Protein AF-A0A1A8UD82-F1 (afdb_monomer_lite)

Radius of gyration: 31.75 Å; chains: 1; bounding box: 44×39×103 Å

Secondary structure (DSSP, 8-state):
--PPP--TT-HHHHHHHHHHHHH-HHHHS--GGGS-----TT-HHHHH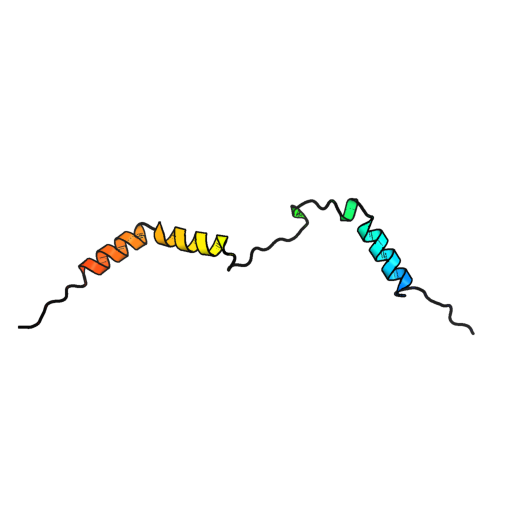HHHHHHHT-HHHHHHHHHHHHH---PPP-

Foldseek 3Di:
DDDDDDCVPPPVVVVVVVVVCVVDPVNVPDDPVVDDDDDPCPPPVNVVVVVVCCVPDVVVVVVVVVVVVVPDDDDDD

InterPro domains:
  IPR000900 Nebulin repeat [PF00880] (42-69)
  IPR000900 Nebulin repeat [PS51216] (36-70)
  IPR000900 Nebulin repeat [SM00227] (4-34)
  IPR000900 Nebulin repeat [SM00227] (37-67)
  IPR055297 Nebulin/Nebulette [PTHR11039] (1-43)

Structure (mmCIF, N/CA/C/O backbone):
data_AF-A0A1A8UD82-F1
#
_entry.id   AF-A0A1A8UD82-F1
#
loop_
_atom_site.group_PDB
_atom_site.id
_atom_site.type_symbol
_atom_site.label_atom_id
_atom_site.label_alt_id
_atom_site.label_comp_id
_atom_site.label_asym_id
_atom_site.label_entity_id
_atom_site.label_seq_id
_atom_site.pdbx_PDB_ins_code
_atom_site.Cartn_x
_atom_site.Cartn_y
_atom_site.Cartn_z
_atom_site.occupancy
_atom_site.B_iso_or_equiv
_atom_site.auth_seq_id
_atom_site.auth_comp_id
_atom_site.auth_asym_id
_atom_site.auth_atom_id
_atom_site.pdbx_PDB_model_num
ATOM 1 N N . GLN A 1 1 ? 10.052 -11.323 -57.959 1.00 50.12 1 GLN A N 1
ATOM 2 C CA . GLN A 1 1 ? 9.301 -10.580 -56.924 1.00 50.12 1 GLN A CA 1
ATOM 3 C C . GLN A 1 1 ? 10.009 -10.806 -55.598 1.00 50.12 1 GLN A C 1
ATOM 5 O O . GLN A 1 1 ? 10.092 -11.949 -55.176 1.00 50.12 1 GLN A O 1
ATOM 10 N N . GLY A 1 2 ? 10.611 -9.771 -55.008 1.00 61.84 2 GLY A N 1
ATOM 11 C CA . GLY A 1 2 ? 11.292 -9.877 -53.715 1.00 61.84 2 GLY A CA 1
ATOM 12 C C . GLY A 1 2 ? 10.505 -9.109 -52.663 1.00 61.84 2 GLY A C 1
ATOM 13 O O . GLY A 1 2 ? 10.331 -7.902 -52.804 1.00 61.84 2 GLY A O 1
ATOM 14 N N . LEU A 1 3 ? 10.000 -9.804 -51.646 1.00 63.81 3 LEU A N 1
ATOM 15 C CA . LEU A 1 3 ? 9.441 -9.166 -50.457 1.00 63.81 3 LEU A CA 1
ATOM 16 C C . LEU A 1 3 ? 10.602 -8.553 -49.664 1.00 63.81 3 LEU A C 1
ATOM 18 O O . LEU A 1 3 ? 11.545 -9.254 -49.301 1.00 63.81 3 LEU A O 1
ATOM 22 N N . GLY A 1 4 ? 10.556 -7.235 -49.465 1.00 74.06 4 GLY A N 1
ATOM 23 C CA . GLY A 1 4 ? 11.577 -6.497 -48.728 1.00 74.06 4 GLY A CA 1
ATOM 24 C C . GLY A 1 4 ? 11.639 -6.948 -47.272 1.00 74.06 4 GLY A C 1
ATOM 25 O O . GLY A 1 4 ? 10.612 -7.195 -46.644 1.00 74.06 4 GLY A O 1
ATOM 26 N N . TRP A 1 5 ? 12.852 -7.064 -46.738 1.00 77.56 5 TRP A N 1
ATOM 27 C CA . TRP A 1 5 ? 13.058 -7.344 -45.324 1.00 77.56 5 TRP A CA 1
ATOM 28 C C . TRP A 1 5 ? 12.447 -6.224 -44.474 1.00 77.56 5 TRP A C 1
ATOM 30 O O . TRP A 1 5 ? 12.724 -5.045 -44.707 1.00 77.56 5 TRP A O 1
ATOM 40 N N . VAL A 1 6 ? 11.616 -6.590 -43.494 1.00 74.88 6 VAL A N 1
ATOM 41 C CA . VAL A 1 6 ? 10.971 -5.637 -42.585 1.00 74.88 6 VAL A CA 1
ATOM 42 C C . VAL A 1 6 ? 11.544 -5.831 -41.175 1.00 74.88 6 VAL A C 1
ATOM 44 O O . VAL A 1 6 ? 11.245 -6.834 -40.534 1.00 74.88 6 VAL A O 1
ATOM 47 N N . PRO A 1 7 ? 12.341 -4.880 -40.657 1.00 75.25 7 PRO A N 1
ATOM 48 C CA . PRO A 1 7 ? 12.993 -4.987 -39.345 1.00 75.25 7 PRO A CA 1
ATOM 49 C C . PRO A 1 7 ? 12.051 -4.832 -38.143 1.00 75.25 7 PRO A C 1
ATOM 51 O O . PRO A 1 7 ? 12.499 -4.918 -36.995 1.00 75.25 7 PRO A O 1
ATOM 54 N N . ILE A 1 8 ? 10.774 -4.519 -38.377 1.00 80.44 8 ILE A N 1
ATOM 55 C CA . ILE A 1 8 ? 9.813 -4.198 -37.321 1.00 80.44 8 ILE A CA 1
ATOM 56 C C . ILE A 1 8 ? 9.621 -5.423 -36.409 1.00 80.44 8 ILE A C 1
ATOM 58 O O . ILE A 1 8 ? 9.262 -6.500 -36.871 1.00 80.44 8 ILE A O 1
ATOM 62 N N . GLY A 1 9 ? 9.910 -5.272 -35.115 1.00 78.06 9 GLY A N 1
ATOM 63 C CA . GLY A 1 9 ? 9.824 -6.371 -34.141 1.00 78.06 9 GLY A CA 1
ATOM 64 C C . GLY A 1 9 ? 10.983 -7.375 -34.191 1.00 78.06 9 GLY A C 1
ATOM 65 O O . GLY A 1 9 ? 10.900 -8.438 -33.583 1.00 78.06 9 GLY A O 1
ATOM 66 N N . SER A 1 10 ? 12.070 -7.069 -34.909 1.00 87.88 10 SER A N 1
ATOM 67 C CA . SER A 1 10 ? 13.316 -7.828 -34.771 1.00 87.88 10 SER A CA 1
ATOM 68 C C . SER A 1 10 ? 13.960 -7.579 -33.401 1.00 87.88 10 SER A C 1
ATOM 70 O O . SER A 1 10 ? 13.850 -6.492 -32.826 1.00 87.88 10 SER A O 1
ATOM 72 N N . LEU A 1 11 ? 14.682 -8.584 -32.897 1.00 88.94 11 LEU A N 1
ATOM 73 C CA . LEU A 1 11 ? 15.331 -8.546 -31.584 1.00 88.94 11 LEU A CA 1
ATOM 74 C C . LEU A 1 11 ? 16.248 -7.323 -31.422 1.00 88.94 11 LEU A C 1
ATOM 76 O O . LEU A 1 11 ? 16.267 -6.698 -30.364 1.00 88.94 11 LEU A O 1
ATOM 80 N N . ASP A 1 12 ? 16.996 -6.971 -32.466 1.00 88.50 12 ASP A N 1
ATOM 81 C CA . ASP A 1 12 ? 17.954 -5.866 -32.420 1.00 88.50 12 ASP A CA 1
ATOM 82 C C . ASP A 1 12 ? 17.255 -4.505 -32.365 1.00 88.50 12 ASP A C 1
ATOM 84 O O . ASP A 1 12 ? 17.663 -3.626 -31.603 1.00 88.50 12 ASP A O 1
ATOM 88 N N . VAL A 1 13 ? 16.142 -4.351 -33.089 1.00 91.69 13 VAL A N 1
ATOM 89 C CA . VAL A 1 13 ? 15.312 -3.143 -33.026 1.00 91.69 13 VAL A CA 1
ATOM 90 C C . VAL A 1 13 ? 14.659 -2.994 -31.655 1.00 91.69 13 VAL A C 1
ATOM 92 O O . VAL A 1 13 ? 14.638 -1.890 -31.108 1.00 91.69 13 VAL A O 1
ATOM 95 N N . ASP A 1 14 ? 14.152 -4.075 -31.065 1.00 92.62 14 ASP A N 1
ATOM 96 C CA . ASP A 1 14 ? 13.502 -4.006 -29.754 1.00 92.62 14 ASP A CA 1
ATOM 97 C C . ASP A 1 14 ? 14.507 -3.790 -28.613 1.00 92.62 14 ASP A C 1
ATOM 99 O O . ASP A 1 14 ? 14.235 -3.006 -27.698 1.00 92.62 14 ASP A O 1
ATOM 103 N N . LYS A 1 15 ? 15.710 -4.375 -28.708 1.00 92.00 15 LYS A N 1
ATOM 104 C CA . LYS A 1 15 ? 16.839 -4.056 -27.818 1.00 92.00 15 LYS A CA 1
ATOM 105 C C . LYS A 1 15 ? 17.213 -2.576 -27.902 1.00 92.00 15 LYS A C 1
ATOM 107 O O . LYS A 1 15 ? 17.312 -1.920 -26.865 1.00 92.00 15 LYS A O 1
ATOM 112 N N . ALA A 1 16 ? 17.377 -2.038 -29.113 1.00 92.38 16 ALA A N 1
ATOM 113 C CA . ALA A 1 16 ? 17.719 -0.631 -29.318 1.00 92.38 16 ALA A CA 1
ATOM 114 C C . ALA A 1 16 ? 16.632 0.307 -28.769 1.00 92.38 16 ALA A C 1
ATOM 116 O O . ALA A 1 16 ? 16.945 1.283 -28.084 1.00 92.38 16 ALA A O 1
ATOM 117 N N . LYS A 1 17 ? 15.350 -0.020 -28.987 1.00 91.81 17 LYS A N 1
ATOM 118 C CA . LYS A 1 17 ? 14.226 0.722 -28.400 1.00 91.81 17 LYS A CA 1
ATOM 119 C C . LYS A 1 17 ? 14.302 0.722 -26.880 1.00 91.81 17 LYS A C 1
ATOM 121 O O . LYS A 1 17 ? 14.276 1.799 -26.297 1.00 91.81 17 LYS A O 1
ATOM 126 N N . LYS A 1 18 ? 14.437 -0.446 -26.238 1.00 91.75 18 LYS A N 1
ATOM 127 C CA . LYS A 1 18 ? 14.510 -0.551 -24.770 1.00 91.75 18 LYS A CA 1
ATOM 128 C C . LYS A 1 18 ? 15.702 0.201 -24.187 1.00 91.75 18 LYS A C 1
ATOM 130 O O . LYS A 1 18 ? 15.523 0.919 -23.206 1.00 91.75 18 LYS A O 1
ATOM 135 N N . ALA A 1 19 ? 16.871 0.119 -24.818 1.00 91.69 19 ALA A N 1
ATOM 136 C CA . ALA A 1 19 ? 18.038 0.907 -24.426 1.00 91.69 19 ALA A CA 1
ATOM 137 C C . ALA A 1 19 ? 17.758 2.421 -24.495 1.00 91.69 19 ALA A C 1
ATOM 139 O O . ALA A 1 19 ? 18.073 3.151 -23.556 1.00 91.69 19 ALA A O 1
ATOM 140 N N . ALA A 1 20 ? 17.088 2.888 -25.554 1.00 91.44 20 ALA A N 1
ATOM 141 C CA . ALA A 1 20 ? 16.679 4.286 -25.679 1.00 91.44 20 ALA A CA 1
ATOM 142 C C . ALA A 1 20 ? 15.627 4.702 -24.631 1.00 91.44 20 ALA A C 1
ATOM 144 O O . ALA A 1 20 ? 15.639 5.844 -24.172 1.00 91.44 20 ALA A O 1
ATOM 145 N N . GLU A 1 21 ? 14.725 3.801 -24.219 1.00 90.00 21 GLU A N 1
ATOM 146 C CA . GLU A 1 21 ? 13.785 4.082 -23.123 1.00 90.00 21 GLU A CA 1
ATOM 147 C C . GLU A 1 21 ? 14.505 4.272 -21.788 1.00 90.00 21 GLU A C 1
ATOM 149 O O . GLU A 1 21 ? 14.158 5.192 -21.053 1.00 90.00 21 GLU A O 1
ATOM 154 N N . ILE A 1 22 ? 15.504 3.430 -21.504 1.00 87.50 22 ILE A N 1
ATOM 155 C CA . ILE A 1 22 ? 16.304 3.481 -20.273 1.00 87.50 22 ILE A CA 1
ATOM 156 C C . ILE A 1 22 ? 17.155 4.758 -20.228 1.00 87.50 22 ILE A C 1
ATOM 158 O O . ILE A 1 22 ? 17.244 5.390 -19.181 1.00 87.50 22 ILE A O 1
ATOM 162 N N . LEU A 1 23 ? 17.733 5.176 -21.360 1.00 89.94 23 LEU A N 1
ATOM 163 C CA . LEU A 1 23 ? 18.529 6.408 -21.455 1.00 89.94 23 LEU A CA 1
ATOM 164 C C . LEU A 1 23 ? 17.676 7.690 -21.349 1.00 89.94 23 LEU A C 1
ATOM 166 O O . LEU A 1 23 ? 18.202 8.785 -21.157 1.00 89.94 23 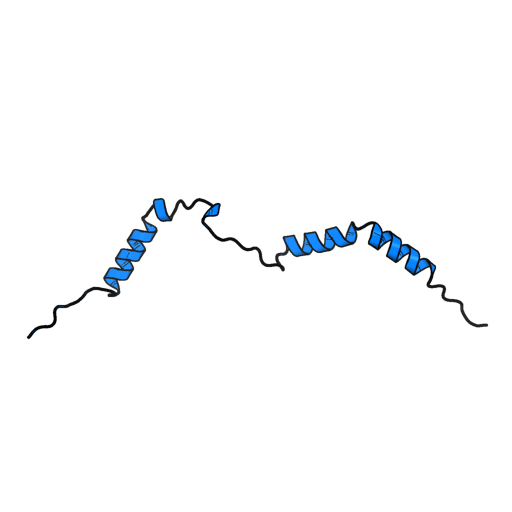LEU A O 1
ATOM 170 N N . SER A 1 24 ? 16.352 7.587 -21.491 1.00 89.69 24 SER A N 1
ATOM 171 C CA . SER A 1 24 ? 15.468 8.750 -21.496 1.00 89.69 24 SER A CA 1
ATOM 172 C C . SER A 1 24 ? 15.247 9.311 -20.087 1.00 89.69 24 SER A C 1
ATOM 174 O O . SER A 1 24 ? 14.418 8.807 -19.328 1.00 89.69 24 SER A O 1
AT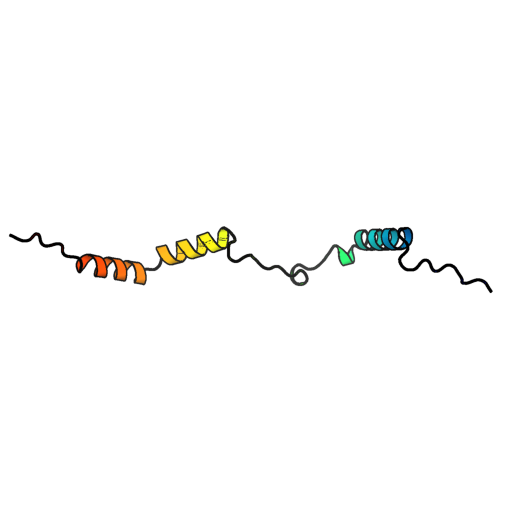OM 176 N N . ASP A 1 25 ? 15.893 10.439 -19.776 1.00 84.69 25 ASP A N 1
ATOM 177 C CA . ASP A 1 25 ? 15.744 11.138 -18.486 1.00 84.69 25 ASP A CA 1
ATOM 178 C C . ASP A 1 25 ? 14.283 11.531 -18.188 1.00 84.69 25 ASP A C 1
ATOM 180 O O . ASP A 1 25 ? 13.819 11.424 -17.057 1.00 84.69 25 ASP A O 1
ATOM 184 N N . ARG A 1 26 ? 13.496 11.873 -19.219 1.00 83.50 26 ARG A N 1
ATOM 185 C CA . ARG A 1 26 ? 12.060 12.171 -19.073 1.00 83.50 26 ARG A CA 1
ATOM 186 C C . ARG A 1 26 ? 11.240 10.956 -18.629 1.00 83.50 26 ARG A C 1
ATOM 188 O O . ARG A 1 26 ? 10.289 11.111 -17.871 1.00 83.50 26 ARG A O 1
ATOM 195 N N . LYS A 1 27 ? 11.567 9.759 -19.129 1.00 83.75 27 LYS A N 1
ATOM 196 C CA . LYS A 1 27 ? 10.906 8.517 -18.693 1.00 83.75 27 LYS A CA 1
ATOM 197 C C . LYS A 1 27 ? 11.399 8.074 -17.318 1.00 83.75 27 LYS A C 1
ATOM 199 O O . LYS A 1 27 ? 10.650 7.396 -16.625 1.00 83.75 27 LYS A O 1
ATOM 204 N N . TYR A 1 28 ? 12.617 8.448 -16.933 1.00 83.19 28 TYR A N 1
ATOM 205 C CA . TYR A 1 28 ? 13.197 8.142 -15.628 1.00 83.19 28 TYR A CA 1
ATOM 206 C C . TYR A 1 28 ? 12.637 9.041 -14.514 1.00 83.19 28 TYR A C 1
ATOM 208 O O . TYR A 1 28 ? 12.153 8.549 -13.496 1.00 83.19 28 TYR A O 1
ATOM 216 N N . ARG A 1 29 ? 12.627 10.362 -14.721 1.00 86.12 29 ARG A N 1
ATOM 217 C CA . ARG A 1 29 ? 12.136 11.361 -13.760 1.00 86.12 29 ARG A CA 1
ATOM 218 C C . ARG A 1 29 ? 10.615 11.471 -13.797 1.00 86.12 29 ARG A C 1
ATOM 220 O O . ARG A 1 29 ? 10.052 12.483 -14.211 1.00 86.12 29 ARG A O 1
ATOM 227 N N . GLN A 1 30 ? 9.937 10.413 -13.373 1.00 87.81 30 GLN A N 1
ATOM 228 C CA . GLN A 1 30 ? 8.483 10.428 -13.250 1.00 87.81 30 GLN A CA 1
ATOM 229 C C . GLN A 1 30 ? 8.081 11.090 -11.935 1.00 87.81 30 GLN A C 1
ATOM 231 O O . GLN A 1 30 ? 8.587 10.740 -10.869 1.00 87.81 30 GLN A O 1
ATOM 236 N N . HIS A 1 31 ? 7.148 12.042 -11.999 1.00 89.38 31 HIS A N 1
ATOM 237 C CA . HIS A 1 31 ? 6.574 12.617 -10.789 1.00 89.38 31 HIS A CA 1
ATOM 238 C C . HIS A 1 31 ? 5.818 11.519 -10.016 1.00 89.38 31 HIS A C 1
ATOM 240 O O . HIS A 1 31 ? 5.048 10.789 -10.652 1.00 89.38 31 HIS A O 1
ATOM 246 N N . PRO A 1 32 ? 5.960 11.408 -8.680 1.00 86.44 32 PRO A N 1
ATOM 247 C CA . PRO A 1 32 ? 5.370 10.321 -7.892 1.00 86.44 32 PRO A CA 1
ATOM 248 C C . PRO A 1 32 ? 3.857 10.133 -8.067 1.00 86.44 32 PRO A C 1
ATOM 250 O O . PRO A 1 32 ? 3.371 9.014 -7.965 1.00 86.44 32 PRO A O 1
ATOM 253 N N . SER A 1 33 ? 3.105 11.189 -8.403 1.00 88.12 33 SER A N 1
ATOM 254 C CA . SER A 1 33 ? 1.661 11.080 -8.691 1.00 88.12 33 SER A CA 1
ATOM 255 C C . SER A 1 33 ? 1.325 10.306 -9.976 1.00 88.12 33 SER A C 1
ATOM 257 O O . SER A 1 33 ? 0.186 9.874 -10.161 1.00 88.12 33 SER A O 1
ATOM 259 N N . THR A 1 34 ? 2.296 10.145 -10.875 1.00 88.06 34 THR A N 1
ATOM 260 C CA . THR A 1 34 ? 2.143 9.432 -12.154 1.00 88.06 34 THR A CA 1
ATOM 261 C C . THR A 1 34 ? 2.221 7.920 -11.952 1.00 88.06 34 THR A C 1
ATOM 263 O O . THR A 1 34 ? 1.595 7.158 -12.689 1.00 88.06 34 THR A O 1
ATOM 266 N N . VAL A 1 35 ? 2.959 7.480 -10.930 1.00 86.75 35 VAL A N 1
ATOM 267 C CA . VAL A 1 35 ? 3.136 6.067 -10.600 1.00 86.75 35 VAL A CA 1
ATOM 268 C C . VAL A 1 35 ? 1.961 5.620 -9.737 1.00 86.75 35 VAL A C 1
ATOM 270 O O . VAL A 1 35 ? 1.720 6.152 -8.655 1.00 86.75 35 VAL A O 1
ATOM 273 N N . LYS A 1 36 ? 1.196 4.637 -10.214 1.00 87.44 36 LYS A N 1
ATOM 274 C CA . LYS A 1 36 ? 0.104 4.060 -9.427 1.00 87.44 36 LYS A CA 1
ATOM 275 C C . LYS A 1 36 ? 0.698 3.196 -8.319 1.00 87.44 36 LYS A C 1
ATOM 277 O O . LYS A 1 36 ? 1.330 2.183 -8.596 1.00 87.44 36 LYS A O 1
ATOM 282 N N . PHE A 1 37 ? 0.473 3.598 -7.075 1.00 86.69 37 PHE A N 1
ATOM 283 C CA . PHE A 1 37 ? 0.819 2.817 -5.897 1.00 86.69 37 PHE A CA 1
ATOM 284 C C . PHE A 1 37 ? -0.458 2.358 -5.197 1.00 86.69 37 PHE A C 1
ATOM 286 O O . PHE A 1 37 ? -1.363 3.157 -4.958 1.00 86.69 37 PHE A O 1
ATOM 293 N N . THR A 1 38 ? -0.523 1.072 -4.862 1.00 88.25 38 THR A N 1
ATOM 294 C CA . THR A 1 38 ? -1.566 0.510 -4.000 1.00 88.25 38 THR A CA 1
ATOM 295 C C . THR A 1 38 ? -0.881 -0.279 -2.895 1.00 88.25 38 THR A C 1
ATOM 297 O O . THR A 1 38 ? 0.001 -1.094 -3.160 1.00 88.25 38 THR A O 1
ATOM 300 N N . SER A 1 39 ? -1.236 0.010 -1.644 1.00 86.50 39 SER A N 1
ATOM 301 C CA . SER A 1 39 ? -0.741 -0.760 -0.506 1.00 86.50 39 SER A CA 1
ATOM 302 C C . SER A 1 39 ? -1.623 -1.999 -0.336 1.00 86.50 39 SER A C 1
ATOM 304 O O . SER A 1 39 ? -2.851 -1.857 -0.359 1.00 86.50 39 SER A O 1
ATOM 306 N N . PRO A 1 40 ? -1.044 -3.202 -0.184 1.00 88.44 40 PRO A N 1
ATOM 307 C CA . PRO A 1 40 ? -1.839 -4.389 0.086 1.00 88.44 40 PRO A CA 1
ATOM 308 C C . PRO A 1 40 ? -2.527 -4.245 1.444 1.00 88.44 40 PRO A C 1
ATOM 310 O O . PRO A 1 40 ? -1.931 -3.757 2.399 1.00 88.44 40 PRO A O 1
ATOM 313 N N . ILE A 1 41 ? -3.776 -4.698 1.546 1.00 86.56 41 ILE A N 1
ATOM 314 C CA . ILE A 1 41 ? -4.579 -4.596 2.779 1.00 86.56 41 ILE A CA 1
ATOM 315 C C . ILE A 1 41 ? -3.965 -5.326 3.985 1.00 86.56 41 ILE A C 1
ATOM 317 O O . ILE A 1 41 ? -4.279 -4.983 5.130 1.00 86.56 41 ILE A O 1
ATOM 321 N N . ASP A 1 42 ? -3.090 -6.290 3.699 1.00 89.12 42 ASP A N 1
ATOM 322 C CA . ASP A 1 42 ? -2.374 -7.131 4.656 1.00 89.12 42 ASP A CA 1
ATOM 323 C C . ASP A 1 42 ? -0.949 -6.620 4.912 1.00 89.12 42 ASP A C 1
ATOM 325 O O . ASP A 1 42 ? -0.131 -7.297 5.533 1.00 89.12 42 ASP A O 1
ATOM 329 N N . ALA A 1 43 ? -0.621 -5.411 4.439 1.00 92.88 43 ALA A N 1
ATOM 330 C CA . ALA A 1 43 ? 0.631 -4.762 4.784 1.00 92.88 43 ALA A CA 1
ATOM 331 C C . ALA A 1 43 ? 0.750 -4.625 6.310 1.00 92.88 43 ALA A C 1
ATOM 333 O O . ALA A 1 43 ? -0.196 -4.239 7.000 1.00 92.88 43 ALA A O 1
ATOM 334 N N . MET A 1 44 ? 1.940 -4.911 6.839 1.00 92.62 44 MET A N 1
ATOM 335 C CA . MET A 1 44 ? 2.202 -4.964 8.282 1.00 92.62 44 MET A CA 1
ATOM 336 C C . MET A 1 44 ? 1.797 -3.677 9.015 1.00 92.62 44 MET A C 1
ATOM 338 O O . MET A 1 44 ? 1.232 -3.731 10.104 1.00 92.62 44 MET A O 1
ATOM 342 N N . ASN A 1 45 ? 2.030 -2.517 8.398 1.00 90.38 45 ASN A N 1
ATOM 343 C CA . ASN A 1 45 ? 1.628 -1.217 8.932 1.00 90.38 45 ASN A CA 1
ATOM 344 C C . ASN A 1 45 ? 0.100 -1.064 9.036 1.00 90.38 45 ASN A C 1
ATOM 346 O O . ASN A 1 45 ? -0.391 -0.498 10.0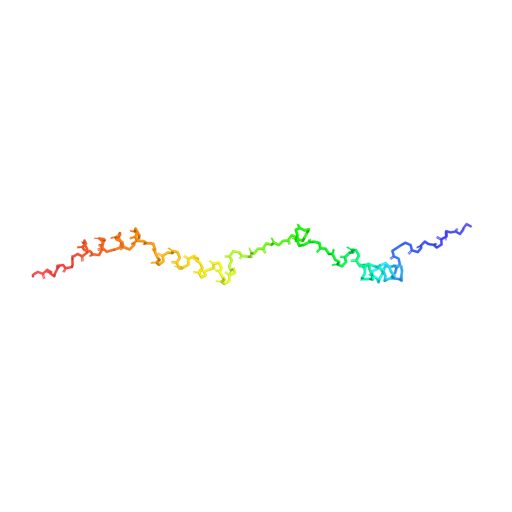10 1.00 90.38 45 ASN A O 1
ATOM 350 N N . ILE A 1 46 ? -0.654 -1.577 8.061 1.00 94.06 46 ILE A N 1
ATOM 351 C CA . ILE A 1 46 ? -2.121 -1.533 8.057 1.00 94.06 46 ILE A CA 1
ATOM 352 C C . ILE A 1 46 ? -2.678 -2.496 9.106 1.00 94.06 46 ILE A C 1
ATOM 354 O O . ILE A 1 46 ? -3.598 -2.133 9.838 1.00 94.06 46 ILE A O 1
ATOM 358 N N . VAL A 1 47 ? -2.114 -3.701 9.217 1.00 95.06 47 VAL A N 1
ATOM 359 C CA . VAL A 1 47 ? -2.506 -4.684 10.240 1.00 95.06 47 VAL A CA 1
ATOM 360 C C . VAL A 1 47 ? -2.272 -4.125 11.645 1.00 95.06 47 VAL A C 1
ATOM 362 O O . VAL A 1 47 ? -3.188 -4.146 12.465 1.00 95.06 47 VAL A O 1
ATOM 365 N N . LEU A 1 48 ? -1.096 -3.541 11.894 1.00 95.06 48 LEU A N 1
ATOM 366 C CA . LEU A 1 48 ? -0.767 -2.893 13.167 1.00 95.06 48 LEU A CA 1
ATOM 367 C C . LEU A 1 48 ? -1.719 -1.726 13.478 1.00 95.06 48 LEU A C 1
ATOM 369 O O . LEU A 1 48 ? -2.201 -1.583 14.599 1.00 95.06 48 LEU A O 1
ATOM 373 N N . ALA A 1 49 ? -2.014 -0.880 12.488 1.00 93.62 49 ALA A N 1
ATOM 374 C CA . ALA A 1 49 ? -2.940 0.233 12.675 1.00 93.62 49 ALA A CA 1
ATOM 375 C C . ALA A 1 49 ? -4.349 -0.260 13.043 1.00 93.62 49 ALA A C 1
ATOM 377 O O . ALA A 1 49 ? -4.972 0.289 13.953 1.00 93.62 49 ALA A O 1
ATOM 378 N N . LYS A 1 50 ? -4.828 -1.326 12.387 1.00 93.12 50 LYS A N 1
ATOM 379 C CA . LYS A 1 50 ? -6.116 -1.964 12.697 1.00 93.12 50 LYS A CA 1
ATOM 380 C C . LYS A 1 50 ? -6.143 -2.507 14.127 1.00 93.12 50 LYS A C 1
ATOM 382 O O . LYS A 1 50 ? -7.086 -2.209 14.856 1.00 93.12 50 LYS A O 1
ATOM 387 N N . SER A 1 51 ? -5.121 -3.258 14.547 1.00 93.50 51 SER A N 1
ATOM 388 C CA . SER A 1 51 ? -5.064 -3.798 15.912 1.00 93.50 51 SER A CA 1
ATOM 389 C C . SER A 1 51 ? -5.015 -2.686 16.956 1.00 93.50 51 SER A C 1
ATOM 391 O O . SER A 1 51 ? -5.766 -2.721 17.925 1.00 93.50 51 SER A O 1
ATOM 393 N N . ASN A 1 52 ? -4.201 -1.653 16.730 1.00 94.00 52 ASN A N 1
ATOM 394 C CA . ASN A 1 52 ? -4.079 -0.535 17.662 1.00 94.00 52 ASN A CA 1
ATOM 395 C C . ASN A 1 52 ? -5.391 0.249 17.783 1.00 94.00 52 ASN A C 1
ATOM 397 O O . ASN A 1 52 ? -5.784 0.609 18.890 1.00 94.00 52 ASN A O 1
ATOM 401 N N . ALA A 1 53 ? -6.104 0.464 16.673 1.00 93.62 53 ALA A N 1
ATOM 402 C CA . ALA A 1 53 ? -7.407 1.123 16.684 1.00 93.62 53 ALA A CA 1
ATOM 403 C C . ALA A 1 53 ? -8.454 0.337 17.492 1.00 93.62 53 ALA A C 1
ATOM 405 O O . ALA A 1 53 ? -9.244 0.945 18.212 1.00 93.62 53 ALA A O 1
ATOM 406 N N . LEU A 1 54 ? -8.446 -0.999 17.404 1.00 92.56 54 LEU A N 1
ATOM 407 C CA . LEU A 1 54 ? -9.319 -1.857 18.212 1.00 92.56 54 LEU A CA 1
ATOM 408 C C . LEU A 1 54 ? -8.964 -1.769 19.699 1.00 92.56 54 LEU A C 1
ATOM 410 O O . LEU A 1 54 ? -9.851 -1.542 20.518 1.00 92.56 54 LEU A O 1
ATOM 414 N N . THR A 1 55 ? -7.679 -1.871 20.041 1.00 91.38 55 THR A N 1
ATOM 415 C CA . THR A 1 55 ? -7.201 -1.796 21.430 1.00 91.38 55 THR A CA 1
ATOM 416 C C . THR A 1 55 ? -7.483 -0.436 22.073 1.00 91.38 55 THR A C 1
ATOM 418 O O . THR A 1 55 ? -7.839 -0.364 23.245 1.00 91.38 55 THR A O 1
ATOM 421 N N . MET A 1 56 ? -7.362 0.659 21.320 1.00 92.56 56 MET A N 1
ATOM 422 C CA . MET A 1 56 ? -7.629 2.014 21.821 1.00 92.56 56 MET A CA 1
ATOM 423 C C . MET A 1 56 ? -9.125 2.362 21.895 1.00 92.56 56 MET A C 1
ATOM 425 O O . MET A 1 56 ? -9.488 3.428 22.403 1.00 92.56 56 MET A O 1
ATOM 429 N N . ASN A 1 57 ? -10.011 1.507 21.378 1.00 93.25 57 ASN A N 1
ATOM 430 C CA . ASN A 1 57 ? -11.433 1.804 21.299 1.00 93.25 57 ASN A CA 1
ATOM 431 C C . ASN A 1 57 ? -12.101 1.725 22.682 1.00 93.25 57 ASN A C 1
ATOM 433 O O . ASN A 1 57 ? -12.480 0.655 23.158 1.00 93.25 57 ASN A O 1
ATOM 437 N N . LYS A 1 58 ? -12.322 2.893 23.297 1.00 91.31 58 LYS A N 1
ATOM 438 C CA . LYS A 1 58 ? -12.965 3.014 24.616 1.00 91.31 58 LYS A CA 1
ATOM 439 C C . LYS A 1 58 ? -14.356 2.382 24.682 1.00 91.31 58 LYS A C 1
ATOM 441 O O . LYS A 1 58 ? -14.701 1.836 25.720 1.00 91.31 58 LYS A O 1
ATOM 446 N N . ARG A 1 59 ? -15.141 2.441 23.600 1.00 91.25 59 ARG A N 1
ATOM 447 C CA . ARG A 1 59 ? -16.498 1.873 23.568 1.00 91.25 59 ARG A CA 1
ATOM 448 C C . ARG A 1 59 ? -16.451 0.353 23.702 1.00 91.25 59 ARG A C 1
ATOM 450 O O . ARG A 1 59 ? -17.195 -0.207 24.496 1.00 91.25 59 ARG A O 1
ATOM 457 N N . LEU A 1 60 ? -15.560 -0.289 22.944 1.00 89.94 60 LEU A N 1
ATOM 458 C CA . LEU A 1 60 ? -15.352 -1.736 23.027 1.00 89.94 60 LEU A CA 1
ATOM 459 C C . LEU A 1 60 ? -14.810 -2.138 24.401 1.00 89.94 60 LEU A C 1
ATOM 461 O O . LEU A 1 60 ? -15.226 -3.155 24.942 1.00 89.94 60 LEU A O 1
ATOM 465 N N . TYR A 1 61 ? -13.937 -1.316 24.990 1.00 84.44 61 TYR A N 1
ATOM 466 C CA . TYR A 1 61 ? -13.427 -1.537 26.34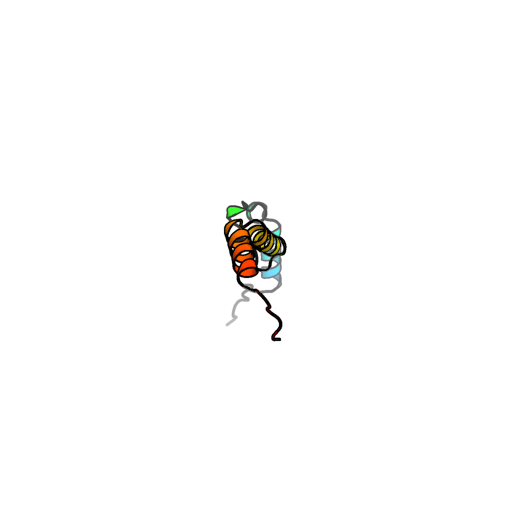2 1.00 84.44 61 TYR A CA 1
ATOM 467 C C . TYR A 1 61 ? -14.540 -1.514 27.402 1.00 84.44 61 TYR A C 1
ATOM 469 O O . TYR A 1 61 ? -14.636 -2.435 28.209 1.00 84.44 61 TYR A O 1
ATOM 477 N N . THR A 1 62 ? -15.412 -0.498 27.387 1.00 90.12 62 THR A N 1
ATOM 478 C CA . THR A 1 62 ? -16.529 -0.410 28.344 1.00 90.12 62 THR A CA 1
ATOM 479 C C . THR A 1 62 ? -17.563 -1.507 28.118 1.00 90.12 62 THR A C 1
ATOM 481 O O . THR A 1 62 ? -18.051 -2.084 29.078 1.00 90.12 62 THR A O 1
ATOM 484 N N . GLU A 1 63 ? -17.853 -1.840 26.859 1.00 90.75 63 GLU A N 1
ATOM 485 C CA . GLU A 1 63 ? -18.776 -2.920 26.500 1.00 90.75 63 GLU A CA 1
ATOM 486 C C . GLU A 1 63 ? -18.268 -4.288 26.978 1.00 90.75 63 GLU A C 1
ATOM 488 O O . GLU A 1 63 ? -19.024 -5.054 27.570 1.00 90.75 63 GLU A O 1
ATOM 493 N N . ALA A 1 64 ? -16.982 -4.59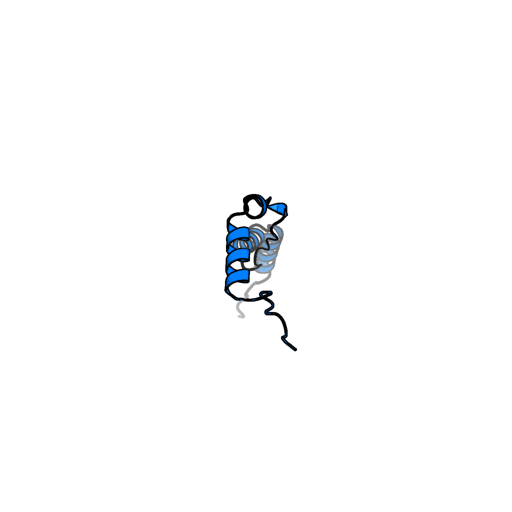1 26.773 1.00 87.12 64 ALA A N 1
ATOM 494 C CA . ALA A 1 64 ? -16.371 -5.815 27.286 1.00 87.12 64 ALA A CA 1
ATOM 495 C C . ALA A 1 64 ? -16.436 -5.874 28.821 1.00 87.12 64 ALA A C 1
ATOM 497 O O . ALA A 1 64 ? -16.869 -6.884 29.374 1.00 87.12 64 ALA A O 1
ATOM 498 N N . TRP A 1 65 ? -16.091 -4.771 29.492 1.00 86.38 65 TRP A N 1
ATOM 499 C CA . TRP A 1 65 ? -16.151 -4.646 30.951 1.00 86.38 65 TRP A CA 1
ATOM 500 C C . TRP A 1 65 ? -17.566 -4.842 31.507 1.00 86.38 65 TRP A C 1
ATOM 502 O O . TRP A 1 65 ? -17.759 -5.531 32.508 1.00 86.38 65 TRP A O 1
ATOM 512 N N . ASP A 1 66 ? -18.575 -4.260 30.863 1.00 88.38 66 ASP A N 1
ATOM 513 C CA . ASP A 1 66 ? -19.963 -4.402 31.295 1.00 88.38 66 ASP A CA 1
ATOM 514 C C . ASP A 1 66 ? -20.496 -5.818 31.034 1.00 88.38 66 ASP A C 1
ATOM 516 O O . ASP A 1 66 ? -21.167 -6.383 31.898 1.00 88.38 66 ASP A O 1
ATOM 520 N N . ASN A 1 67 ? -20.120 -6.444 29.916 1.00 88.38 67 ASN A N 1
ATOM 521 C CA . ASN A 1 67 ? -20.447 -7.844 29.636 1.00 88.38 67 ASN A CA 1
ATOM 522 C C . ASN A 1 67 ? -19.824 -8.803 30.662 1.00 88.38 67 ASN A C 1
ATOM 524 O O . ASN A 1 67 ? -20.481 -9.753 31.089 1.00 88.38 67 ASN A O 1
ATOM 528 N N . GLU A 1 68 ? -18.583 -8.568 31.094 1.00 85.75 68 GLU A N 1
ATOM 529 C CA . GLU A 1 68 ? -17.925 -9.391 32.117 1.00 85.75 68 GLU A CA 1
ATOM 530 C C . GLU A 1 68 ? -18.664 -9.353 33.457 1.00 85.75 68 GLU A C 1
ATOM 532 O O . GLU A 1 68 ? -18.869 -10.403 34.063 1.00 85.75 68 GLU A O 1
ATOM 537 N N . LYS A 1 69 ? -19.169 -8.187 33.878 1.00 84.88 69 LYS A N 1
ATOM 538 C CA . LYS A 1 69 ? -19.971 -8.072 35.112 1.00 84.88 69 LYS A CA 1
ATOM 539 C C . LYS A 1 69 ? -21.253 -8.905 35.082 1.00 84.88 69 LYS A C 1
ATOM 541 O O . LYS A 1 69 ? -21.739 -9.300 36.137 1.00 84.88 69 LYS A O 1
ATOM 546 N N . THR A 1 70 ? -21.819 -9.157 33.901 1.00 82.75 70 THR A N 1
ATOM 547 C CA . THR A 1 70 ? -23.046 -9.964 33.769 1.00 82.75 70 THR A CA 1
ATOM 548 C C . THR A 1 70 ? -22.795 -11.471 33.860 1.00 82.75 70 THR A C 1
ATOM 550 O O . THR A 1 70 ? -23.726 -12.232 34.120 1.00 82.75 70 THR A O 1
ATOM 553 N N . LYS A 1 71 ? -21.545 -11.927 33.689 1.00 79.56 71 LYS A N 1
ATOM 554 C CA . LYS A 1 71 ? -21.172 -13.344 33.797 1.00 79.56 71 LYS A CA 1
ATOM 555 C C . LYS A 1 71 ? -20.882 -13.713 35.251 1.00 79.56 71 LYS A C 1
ATOM 557 O O . LYS A 1 71 ? -19.735 -13.848 35.662 1.00 79.56 71 LYS A O 1
ATOM 562 N N . LEU A 1 72 ? -21.943 -13.902 36.027 1.00 73.12 72 LEU A N 1
ATOM 563 C CA . LEU A 1 72 ? -21.862 -14.387 37.403 1.00 73.12 72 LEU A CA 1
ATOM 564 C C . LEU A 1 72 ? -21.957 -15.922 37.408 1.00 73.12 72 LEU A C 1
ATOM 566 O O . LEU A 1 72 ? -22.995 -16.484 37.065 1.00 73.12 72 LEU A O 1
ATOM 570 N N . HIS A 1 73 ? -20.867 -16.611 37.761 1.00 73.19 73 HIS A N 1
ATOM 571 C CA . HIS A 1 73 ? -20.889 -18.058 37.989 1.00 73.19 73 HIS A CA 1
ATOM 572 C C . HIS A 1 73 ? -21.276 -18.323 39.446 1.00 73.19 73 HIS A C 1
ATOM 574 O O . HIS A 1 73 ? -20.478 -18.104 40.354 1.00 73.19 73 HIS A O 1
ATOM 580 N N . ILE A 1 74 ? -22.516 -18.762 39.660 1.00 74.94 74 ILE A N 1
ATOM 581 C CA . ILE A 1 74 ? -23.020 -19.188 40.967 1.00 74.94 74 ILE A CA 1
ATOM 582 C C . ILE A 1 74 ? -22.900 -20.713 41.009 1.00 74.94 74 ILE A C 1
ATOM 584 O O . ILE A 1 74 ? -23.462 -21.398 40.154 1.00 74.94 74 ILE A O 1
ATOM 588 N N . MET A 1 75 ? -22.137 -21.237 41.969 1.00 66.44 75 MET A N 1
ATOM 589 C CA . MET A 1 75 ? -22.072 -22.678 42.224 1.00 66.44 75 MET A CA 1
ATOM 590 C C . MET A 1 75 ? -23.428 -23.151 42.784 1.00 66.44 75 MET A C 1
ATOM 592 O O . MET A 1 75 ? -23.956 -22.480 43.672 1.00 66.44 75 MET A O 1
ATOM 596 N N . PRO A 1 76 ? -24.014 -24.249 42.271 1.00 77.25 76 PRO A N 1
ATOM 597 C CA . PRO A 1 76 ? -25.224 -24.831 42.847 1.00 77.25 76 PRO A CA 1
ATOM 598 C C . PRO A 1 76 ? -24.905 -25.546 44.173 1.00 77.25 76 PRO A C 1
ATOM 600 O O . PRO A 1 76 ? -23.854 -26.180 44.273 1.00 77.25 76 PRO A O 1
ATOM 603 N N . ASP A 1 77 ? -25.804 -25.399 45.152 1.00 68.19 77 ASP A N 1
ATOM 604 C CA . ASP A 1 77 ? -25.779 -26.022 46.494 1.00 68.19 77 ASP A CA 1
ATOM 605 C C . ASP A 1 77 ? -25.994 -27.547 46.433 1.00 68.19 77 ASP A C 1
ATOM 607 O O . ASP A 1 77 ? -26.878 -27.983 45.652 1.00 68.19 77 ASP A O 1
#

Sequence (77 aa):
QGLGWVPIGSLDVDKAKKAAEILSDRKYRQHPSTVKFTSPIDAMNIVLAKSNALTMNKRLYTEAWDNEKTKLHIMPD

Organism: Nothobranchius furzeri (NCBI:txid105023)

pLDDT: mean 85.8, std 8.47, range [50.12, 95.06]